Protein 7C31 (pdb70)

Solvent-accessible surface area: 6118 Å² total; per-residue (Å²): 86,86,0,43,11,79,12,142,121,41,154,66,51,2,142,23,70,119,85,0,12,88,44,0,113,107,34,63,18,74,9,16,96,19,82,60,182,175,116,80,3,33,0,28,48,132,57,95,88,2,52,9,95,14,129,128,48,165,49,56,0,154,25,68,130,85,0,20,104,42,0,143,102,32,58,13,60,14,15,97,4,60,46,192,192,105,88,3,39,0,31,55,124,64

Sequence (94 aa):
RVCESQSHKFEGACMGDHNCALLVCRNEGFSSGGKCKGLRRRCFCTKLCRVVCESQSHKFEGACMGDHNCALVCRNEGFSGGKCKGLRRRCFCTKLC

Structure (mmCIF, N/CA/C/O backbone):
data_7C31
#
_entry.id   7C31
#
_cell.length_a   27.854
_cell.length_b   27.854
_cell.length_c   99.605
_cell.angle_alpha   90.000
_cell.angle_beta   90.000
_cell.angle_gamma   90.000
#
_symmetry.space_group_name_H-M   'P 43'
#
loop_
_entity.id
_entity.type
_entity.pdbx_description
1 polymer 'Knot1 domain-containing protein'
2 water water
#
loop_
_atom_site.group_PDB
_atom_site.id
_atom_site.type_symbol
_atom_site.label_atom_id
_atom_site.label_alt_id
_atom_site.label_comp_id
_atom_site.label_asym_id
_atom_site.label_entity_id
_atom_site.label_seq_id
_atom_site.pdbx_PDB_ins_code
_atom_site.Cartn_x
_atom_site.Cartn_y
_atom_site.Cartn_z
_atom_site.occupancy
_atom_site.B_iso_or_equiv
_atom_site.auth_seq_id
_atom_site.auth_comp_id
_atom_site.auth_asym_id
_atom_site.auth_atom_id
_atom_site.pdbx_PDB_model_num
ATOM 1 N N . ARG A 1 1 ? -20.94414 51.35515 9.61471 1.000 41.88288 1 ARG A N 1
ATOM 2 C CA . ARG A 1 1 ? -21.13767 50.66998 8.30498 1.000 24.27542 1 ARG A CA 1
ATOM 3 C C . ARG A 1 1 ? -22.55000 50.86737 7.78443 1.000 22.94074 1 ARG A C 1
ATOM 4 O O . ARG A 1 1 ? -23.52424 50.62210 8.50000 1.000 25.31802 1 ARG A O 1
ATOM 27 N N . VAL A 1 2 ? -22.64658 51.29443 6.51743 1.000 19.45050 2 VAL A N 1
ATOM 28 C CA . VAL A 1 2 ? -23.90914 51.68851 5.89624 1.000 18.17632 2 VAL A CA 1
ATOM 29 C C . VAL A 1 2 ? -24.45665 50.54706 5.05845 1.000 17.41436 2 VAL A C 1
ATOM 30 O O . VAL A 1 2 ? -23.72154 49.91498 4.28337 1.000 18.43128 2 VAL A O 1
ATOM 43 N N . CYS A 1 3 ? -25.75010 50.30921 5.21819 1.000 13.69629 3 CYS A N 1
ATOM 44 C CA . CYS A 1 3 ? -26.53631 49.38479 4.41943 1.000 13.34744 3 CYS A CA 1
ATOM 45 C C . CYS A 1 3 ? -27.58452 50.16395 3.63784 1.000 12.22178 3 CYS A C 1
ATOM 46 O O . CYS A 1 3 ? -28.05227 51.21630 4.06642 1.000 13.06018 3 CYS A O 1
ATOM 53 N N . GLU A 1 4 ? -27.94289 49.61845 2.47943 1.000 12.29662 4 GLU A N 1
ATOM 54 C CA . GLU A 1 4 ? -28.89749 50.21490 1.57024 1.000 11.41849 4 GLU A CA 1
ATOM 55 C C . GLU A 1 4 ? -29.95765 49.21377 1.14500 1.000 11.04835 4 GLU A C 1
ATOM 56 O O . GLU A 1 4 ? -29.69475 48.01264 0.99418 1.000 11.95634 4 GLU A O 1
ATOM 68 N N . SER A 1 5 ? -31.15550 49.74230 0.88671 1.000 10.02367 5 SER A N 1
ATOM 69 C CA . SER A 1 5 ? -32.27413 48.93746 0.40126 1.000 9.76186 5 SER A CA 1
ATOM 70 C C . SER A 1 5 ? -33.14014 49.85089 -0.45404 1.000 9.47317 5 SER A C 1
ATOM 71 O O . SER A 1 5 ? -33.50186 50.93852 -0.01157 1.000 10.75655 5 SER A O 1
ATOM 79 N N . GLN A 1 6 ? -33.48950 49.42279 -1.65038 1.000 10.93772 6 GLN A N 1
ATOM 80 C CA . GLN A 1 6 ? -34.37663 50.23699 -2.46755 1.000 10.37750 6 GLN A CA 1
ATOM 81 C C . GLN A 1 6 ? -35.71036 50.45066 -1.75578 1.000 10.66047 6 GLN A C 1
ATOM 82 O O . GLN A 1 6 ? -36.28755 49.53006 -1.16571 1.000 14.34552 6 GLN A O 1
ATOM 96 N N . SER A 1 7 ? -36.23348 51.67451 -1.85621 1.000 12.87248 7 SER A N 1
ATOM 97 C CA . SER A 1 7 ? -37.50714 52.02475 -1.23899 1.000 13.67974 7 SER A CA 1
ATOM 98 C C . SER A 1 7 ? -38.64326 51.22826 -1.85895 1.000 13.86765 7 SER A C 1
ATOM 99 O O . SER A 1 7 ? -38.67250 51.02368 -3.07184 1.000 14.64169 7 SER A O 1
ATOM 107 N N . HIS A 1 8 ? -39.57386 50.78541 -1.01675 1.000 13.58712 8 HIS A N 1
ATOM 108 C CA . HIS A 1 8 ? -40.78630 50.13334 -1.51192 1.000 17.78337 8 HIS A CA 1
ATOM 109 C C . HIS A 1 8 ? -41.88625 51.14110 -1.83571 1.000 16.63341 8 HIS A C 1
ATOM 110 O O . HIS A 1 8 ? -42.72585 50.86986 -2.69967 1.000 21.78971 8 HIS A O 1
ATOM 124 N N . LYS A 1 9 ? -41.88576 52.30412 -1.17292 1.000 14.60439 9 LYS A N 1
ATOM 125 C CA . LYS A 1 9 ? -42.99097 53.25244 -1.27140 1.000 16.65830 9 LYS A CA 1
ATOM 126 C C . LYS A 1 9 ? -42.75593 54.36735 -2.27412 1.000 15.78562 9 LYS A C 1
ATOM 127 O O . LYS A 1 9 ? -43.73368 54.96165 -2.74574 1.000 17.28055 9 LYS A O 1
ATOM 146 N N . PHE A 1 10 ? -41.49815 54.70877 -2.55880 1.000 13.04915 10 PHE A N 1
ATOM 147 C CA . PHE A 1 10 ? -41.18205 55.85284 -3.42180 1.000 11.90064 10 PHE A CA 1
ATOM 148 C C . PHE A 1 10 ? -41.75704 55.62250 -4.81227 1.000 13.06641 10 PHE A C 1
ATOM 149 O O . PHE A 1 10 ? -41.54263 54.57220 -5.41265 1.000 17.29846 10 PHE A O 1
ATOM 166 N N . GLU A 1 11 ? -42.47623 56.59916 -5.32424 1.000 14.15272 11 GLU A N 1
ATOM 167 C CA . GLU A 1 11 ? -43.17908 56.47800 -6.59556 1.000 15.92114 11 GLU A CA 1
ATOM 168 C C . GLU A 1 11 ? -42.54716 57.41982 -7.60814 1.000 15.85776 11 GLU A C 1
ATOM 169 O O . GLU A 1 11 ? -42.25427 58.57752 -7.29777 1.000 15.74415 11 GLU A O 1
ATOM 181 N N . GLY A 1 12 ? -42.29854 56.91087 -8.81604 1.000 16.64938 12 GLY A N 1
ATOM 182 C CA . GLY A 1 12 ? -41.77895 57.74741 -9.87361 1.000 17.08879 12 GLY A CA 1
ATOM 183 C C . GLY A 1 12 ? -40.28076 57.96292 -9.79148 1.000 15.31636 12 GLY A C 1
ATOM 184 O O . GLY A 1 12 ? -39.56870 57.42265 -8.93322 1.000 13.80549 12 GLY A O 1
ATOM 188 N N . ALA A 1 13 ? -39.79827 58.78796 -10.71577 1.000 15.95427 13 ALA A N 1
ATOM 189 C CA . ALA A 1 13 ? -38.38282 59.08478 -10.78432 1.000 14.94137 13 ALA A CA 1
ATOM 190 C C . ALA A 1 13 ? -37.96367 59.82387 -9.52183 1.000 13.56707 13 ALA A C 1
ATOM 191 O O . ALA A 1 13 ? -38.68339 60.70746 -9.02571 1.000 14.90751 13 ALA A O 1
ATOM 198 N N . CYS A 1 14 ? -36.82308 59.42752 -8.97616 1.000 12.45471 14 CYS A N 1
ATOM 199 C CA . CYS A 1 14 ? -36.26046 60.05745 -7.80226 1.000 12.73692 14 CYS A CA 1
ATOM 200 C C . CYS A 1 14 ? -35.45730 61.24605 -8.28238 1.000 13.95563 14 CYS A C 1
ATOM 201 O O . CYS A 1 14 ? -34.37950 61.09195 -8.86104 1.000 15.81094 14 CYS A O 1
ATOM 208 N N . MET A 1 15 ? -36.00202 62.43295 -8.08585 1.000 14.96790 15 MET A N 1
ATOM 209 C CA . MET A 1 15 ? -35.37318 63.64635 -8.56376 1.000 22.08147 15 MET A CA 1
ATOM 210 C C . MET A 1 15 ? -34.78870 64.45594 -7.42913 1.000 22.13754 15 MET A C 1
ATOM 211 O O . MET A 1 15 ? -33.93300 65.31480 -7.67567 1.000 35.66151 15 MET A O 1
ATOM 225 N N . GLY A 1 16 ? -35.23996 64.21226 -6.20249 1.000 20.78560 16 GLY A N 1
ATOM 226 C CA . GLY A 1 16 ? -34.83849 64.98194 -5.04670 1.000 23.48351 16 GLY A CA 1
ATOM 227 C C . GLY A 1 16 ? -34.46058 64.07980 -3.89399 1.000 18.48171 16 GLY A C 1
ATOM 228 O O . GLY A 1 16 ? -35.31398 63.39345 -3.31263 1.000 17.01564 16 GLY A O 1
ATOM 232 N N . ASP A 1 17 ? -33.17079 64.09172 -3.53629 1.000 17.71498 17 ASP A N 1
ATOM 233 C CA . ASP A 1 17 ? -32.67444 63.18931 -2.50108 1.000 16.02312 17 ASP A CA 1
ATOM 234 C C . ASP A 1 17 ? -33.45049 63.34591 -1.20438 1.000 18.01046 17 ASP A C 1
ATOM 235 O O . ASP A 1 17 ? -33.67318 62.36868 -0.48221 1.000 12.36361 17 ASP A O 1
ATOM 244 N N . HIS A 1 18 ? -33.83908 64.57724 -0.87133 1.000 14.25170 18 HIS A N 1
ATOM 245 C CA . HIS A 1 18 ? -34.49880 64.81893 0.39789 1.000 16.50322 18 HIS A CA 1
ATOM 246 C C . HIS A 1 18 ? -35.86426 64.15973 0.44848 1.000 12.04159 18 HIS A C 1
ATOM 247 O O . HIS A 1 18 ? -36.28683 63.66637 1.49458 1.000 12.78350 18 HIS A O 1
ATOM 261 N N . ASN A 1 19 ? -36.57957 64.15937 -0.66943 1.000 12.10638 19 ASN A N 1
ATOM 262 C CA . ASN A 1 19 ? -37.87720 63.49701 -0.68825 1.000 10.82247 19 ASN A CA 1
ATOM 263 C C . ASN A 1 19 ? -37.70080 62.01548 -0.47038 1.000 10.30440 19 ASN A C 1
ATOM 264 O O . ASN A 1 19 ? -38.48036 61.38776 0.25632 1.000 10.90875 19 ASN A O 1
ATOM 275 N N . CYS A 1 20 ? -36.67956 61.44418 -1.09804 1.000 10.57780 20 CYS A N 1
ATOM 276 C CA . CYS A 1 20 ? -36.36870 60.04128 -0.90501 1.000 10.36971 20 CYS A CA 1
ATOM 277 C C . CYS A 1 20 ? -36.03637 59.77599 0.54556 1.000 9.03745 20 CYS A C 1
ATOM 278 O O . CYS A 1 20 ? -36.51192 58.79309 1.12390 1.000 8.92927 20 CYS A O 1
ATOM 285 N N . ALA A 1 21 ? -35.22389 60.64344 1.16269 1.000 9.49496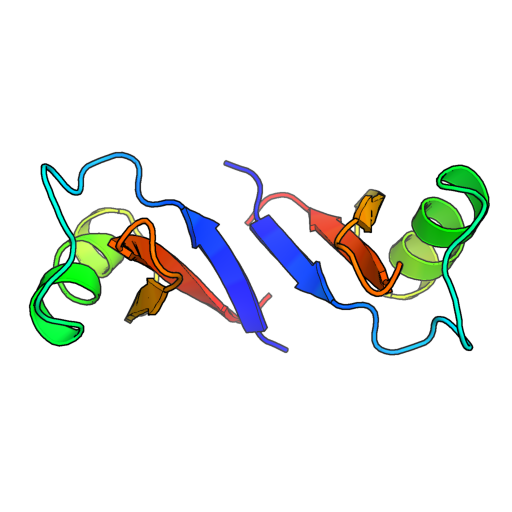 21 ALA A N 1
ATOM 286 C CA . ALA A 1 21 ? -34.89466 60.47013 2.56954 1.000 9.74636 21 ALA A CA 1
ATOM 287 C C . ALA A 1 21 ? -36.14181 60.42893 3.44305 1.000 10.25520 21 ALA A C 1
ATOM 288 O O . ALA A 1 21 ? -36.25814 59.61394 4.36138 1.000 11.80799 21 ALA A O 1
ATOM 295 N N . LEU A 1 22 ? -37.08703 61.32574 3.18107 1.000 11.79755 22 LEU A N 1
ATOM 296 C CA A LEU A 1 22 ? -38.30907 61.39903 3.97909 0.500 13.34177 22 LEU A CA 1
ATOM 297 C CA B LEU A 1 22 ? -38.29806 61.38974 3.99456 0.500 13.34561 22 LEU A CA 1
ATOM 298 C C . LEU A 1 22 ? -39.17170 60.15856 3.79283 1.000 12.84293 22 LEU A C 1
ATOM 299 O O . LEU A 1 22 ? -39.67893 59.59876 4.76448 1.000 14.27866 22 LEU A O 1
ATOM 330 N N . VAL A 1 23 ? -39.33858 59.70637 2.54590 1.000 12.00913 23 VAL A N 1
ATOM 331 C CA . VAL A 1 23 ? -40.09631 58.47805 2.30541 1.000 11.62677 23 VAL A CA 1
ATOM 332 C C . VAL A 1 23 ? -39.42236 57.29960 3.00208 1.000 12.22501 23 VAL A C 1
ATOM 333 O O . VAL A 1 23 ? -40.08284 56.47727 3.65099 1.000 13.14196 23 VAL A O 1
ATOM 346 N N . CYS A 1 24 ? -38.08957 57.23804 2.92541 1.000 11.26218 24 CYS A N 1
ATOM 347 C CA . CYS A 1 24 ? -37.33382 56.15439 3.54700 1.000 11.11930 24 CYS A CA 1
ATOM 348 C C . CYS A 1 24 ? -37.47315 56.16909 5.06927 1.000 11.76438 24 CYS A C 1
ATOM 349 O O . CYS A 1 24 ? -37.54645 55.11217 5.70370 1.000 13.47402 24 CYS A O 1
ATOM 356 N N . ARG A 1 25 ? -37.51533 57.35130 5.68097 1.000 12.70659 25 ARG A N 1
ATOM 357 C CA . ARG A 1 25 ? -37.74190 57.40981 7.11376 1.000 14.57581 25 ARG A CA 1
ATOM 358 C C . ARG A 1 25 ? -39.12480 56.87644 7.47420 1.000 15.89331 25 ARG A C 1
ATOM 359 O O . ARG A 1 25 ? -39.28328 56.22560 8.50931 1.000 20.98375 25 ARG A O 1
ATOM 380 N N . ASN A 1 26 ? -40.11036 57.11211 6.62239 1.000 17.12508 26 ASN A N 1
ATOM 381 C CA . ASN A 1 26 ? -41.44447 56.56699 6.83275 1.000 19.29362 26 ASN A CA 1
ATOM 382 C C . ASN A 1 26 ? -41.43160 55.04415 6.75611 1.000 21.73768 26 ASN A C 1
ATOM 383 O O . ASN A 1 26 ? -42.20873 54.38620 7.45923 1.000 25.61570 26 ASN A O 1
ATOM 394 N N . GLU A 1 27 ? -40.51355 54.47169 5.98254 1.000 17.75709 27 GLU A N 1
ATOM 395 C CA . GLU A 1 27 ? -40.33062 53.02862 5.87395 1.000 20.02174 27 GLU A CA 1
ATOM 396 C C . GLU A 1 27 ? -39.43918 52.44537 6.96202 1.000 22.54402 27 GLU A C 1
ATOM 397 O O . GLU A 1 27 ? -39.18085 51.23327 6.93442 1.000 24.55859 27 GLU A O 1
ATOM 409 N N . GLY A 1 28 ? -38.90940 53.26056 7.86596 1.000 18.43267 28 GLY A N 1
ATOM 410 C CA . GLY A 1 28 ? -38.13010 52.74853 8.97572 1.000 19.01216 28 GLY A CA 1
ATOM 411 C C . GLY A 1 28 ? -36.63116 52.88403 8.84981 1.000 18.21463 28 GLY A C 1
ATOM 412 O O . GLY A 1 28 ? -35.90613 52.41196 9.73155 1.000 20.01227 28 GLY A O 1
ATOM 416 N N . PHE A 1 29 ? -36.14219 53.51055 7.79509 1.000 14.25999 29 PHE A N 1
ATOM 417 C CA . PHE A 1 29 ? -34.72585 53.76667 7.60378 1.000 13.06899 29 PHE A CA 1
ATOM 418 C C . PHE A 1 29 ? -34.34580 55.12320 8.17611 1.000 14.01663 29 PHE A C 1
ATOM 419 O O . PHE A 1 29 ? -35.19231 55.87715 8.65945 1.000 16.12331 29 PHE A O 1
ATOM 436 N N A SER A 1 30 ? -33.05232 55.42953 8.15862 0.500 12.12744 30 SER A N 1
ATOM 437 N N B SER A 1 30 ? -33.04336 55.40938 8.12719 0.500 12.10698 30 SER A N 1
ATOM 438 C CA A SER A 1 30 ? -32.57471 56.71161 8.65926 0.500 14.61606 30 SER A CA 1
ATOM 439 C CA B SER A 1 30 ? -32.47585 56.64904 8.63186 0.500 14.25800 30 SER A CA 1
ATOM 440 C C A SER A 1 30 ? -32.52875 57.80189 7.59791 0.500 15.75235 30 SER A C 1
ATOM 441 C C B SER A 1 30 ? -32.51821 57.77445 7.60585 0.500 15.81308 30 SER A C 1
ATOM 442 O O A SER A 1 30 ? -32.48055 58.98853 7.94193 0.500 15.14528 30 SER A O 1
ATOM 443 O O B SER A 1 30 ? -32.51871 58.95213 7.97571 0.500 15.25723 30 SER A O 1
ATOM 458 N N . GLY A 1 31 ? -32.53754 57.43274 6.32829 1.000 13.67097 31 GLY A N 1
ATOM 459 C CA . GLY A 1 31 ? -32.47588 58.42149 5.27874 1.000 12.73754 31 GLY A CA 1
ATOM 460 C C . GLY A 1 31 ? -32.40417 57.68362 3.96237 1.000 9.97913 31 GLY A C 1
ATOM 461 O O . GLY A 1 31 ? -32.76295 56.50553 3.88339 1.000 9.88488 31 GLY A O 1
ATOM 466 N N . GLY A 1 32 ? -31.93360 58.38104 2.94155 1.000 9.71092 32 GLY A N 1
ATOM 467 C CA . GLY A 1 32 ? -31.89122 57.79631 1.61612 1.000 9.20177 32 GLY A CA 1
ATOM 468 C C . GLY A 1 32 ? -31.48561 58.82587 0.61014 1.000 11.82124 32 GLY A C 1
ATOM 469 O O . GLY A 1 32 ? -31.37416 60.01927 0.90978 1.000 11.07765 32 GLY A O 1
ATOM 473 N N . LYS A 1 33 ? -31.24675 58.33628 -0.59983 1.000 9.37756 33 LYS A N 1
ATOM 474 C CA . LYS A 1 33 ? -30.95870 59.23590 -1.70102 1.000 11.69924 33 LYS A CA 1
ATOM 475 C C . LYS A 1 33 ? -31.26734 58.56717 -3.02751 1.000 9.61358 33 LYS A C 1
ATOM 476 O O . LYS A 1 33 ? -31.40230 57.35390 -3.12115 1.000 9.46681 33 LYS A O 1
ATOM 495 N N . CYS A 1 34 ? -31.34720 59.39604 -4.04925 1.000 11.15337 34 CYS A N 1
ATOM 496 C CA . CYS A 1 34 ? -31.56079 58.91495 -5.39699 1.000 10.35613 34 CYS A CA 1
ATOM 497 C C . CYS A 1 34 ? -30.24851 58.40551 -5.97346 1.000 12.63946 34 CYS A C 1
ATOM 498 O O . CYS A 1 34 ? -29.18750 59.00461 -5.76454 1.000 14.88350 34 CYS A O 1
ATOM 505 N N . LYS A 1 35 ? -30.31210 57.31176 -6.71619 1.000 11.15871 35 LYS A N 1
ATOM 506 C CA . LYS A 1 35 ? -29.09999 56.75521 -7.29700 1.000 12.49471 35 LYS A CA 1
ATOM 507 C C . LYS A 1 35 ? -29.38457 56.28785 -8.71238 1.000 14.54396 35 LYS A C 1
ATOM 508 O O . LYS A 1 35 ? -30.49986 55.86073 -9.03979 1.000 12.44903 35 LYS A O 1
ATOM 527 N N . GLY A 1 36 ? -28.36452 56.40557 -9.55151 1.000 11.85280 36 GLY A N 1
ATOM 528 C CA . GLY A 1 36 ? -28.31304 55.78576 -10.85604 1.000 13.10756 36 GLY A CA 1
ATOM 529 C C . GLY A 1 36 ? -29.01424 56.59326 -11.92482 1.000 13.07694 36 GLY A C 1
ATOM 530 O O . GLY A 1 36 ? -29.80329 57.49661 -11.65260 1.000 11.87855 36 GLY A O 1
ATOM 534 N N . LEU A 1 37 ? -28.69895 56.25611 -13.17710 1.000 14.06370 37 LEU A N 1
ATOM 535 C CA . LEU A 1 37 ? -29.42520 56.83315 -14.29762 1.000 14.45191 37 LEU A CA 1
ATOM 536 C C . LEU A 1 37 ? -30.90972 56.49916 -14.21566 1.000 14.80936 37 LEU A C 1
ATOM 537 O O . LEU A 1 37 ? -31.74072 57.25049 -14.73867 1.000 16.80108 37 LEU A O 1
ATOM 553 N N . ARG A 1 38 ? -31.26615 55.37313 -13.58284 1.000 15.54698 38 ARG A N 1
ATOM 554 C CA . ARG A 1 38 ? -32.66778 54.99542 -13.42151 1.000 15.34729 38 ARG A CA 1
ATOM 555 C C . ARG A 1 38 ? -33.37483 55.82019 -12.36356 1.000 12.49948 38 ARG A C 1
ATOM 556 O O . ARG A 1 38 ? -34.59659 55.70225 -12.21843 1.000 15.56846 38 ARG A O 1
ATOM 577 N N . ARG A 1 39 ? -32.64100 56.59847 -11.57077 1.000 12.88091 39 ARG A N 1
ATOM 578 C CA . ARG A 1 39 ? -33.21186 57.50545 -10.58594 1.000 12.21833 39 ARG A CA 1
ATOM 579 C C . ARG A 1 39 ? -34.18451 56.76524 -9.67760 1.000 11.30940 39 ARG A C 1
ATOM 580 O O . ARG A 1 39 ? -35.39167 57.02999 -9.62345 1.000 15.07737 39 ARG A O 1
ATOM 601 N N . ARG A 1 40 ? -33.61427 55.86390 -8.91130 1.000 10.22050 40 ARG A N 1
ATOM 602 C CA . ARG A 1 40 ? -34.36374 55.12067 -7.92033 1.000 9.98061 40 ARG A CA 1
ATOM 603 C C . ARG A 1 40 ? -33.97905 55.62157 -6.53488 1.000 9.62302 40 ARG A C 1
ATOM 604 O O . ARG A 1 40 ? -32.85541 56.08723 -6.30062 1.000 9.91442 40 ARG A O 1
ATOM 625 N N . CYS A 1 41 ? -34.93920 55.56702 -5.62205 1.000 9.22472 41 CYS A N 1
ATOM 626 C CA . CYS A 1 41 ? -34.72014 55.92938 -4.23031 1.000 7.94755 41 CYS A CA 1
ATOM 627 C C . CYS A 1 41 ? -34.17740 54.74548 -3.44389 1.000 8.16695 41 CYS A C 1
ATOM 628 O O . CYS A 1 41 ? -34.81699 53.70005 -3.39566 1.000 9.73328 41 CYS A O 1
ATOM 635 N N . PHE A 1 42 ? -33.01620 54.93719 -2.82994 1.000 7.29348 42 PHE A N 1
ATOM 636 C CA . PHE A 1 42 ? -32.36002 53.91711 -2.01682 1.000 8.18139 42 PHE A CA 1
ATOM 637 C C . PHE A 1 42 ? -32.27362 54.40151 -0.58110 1.000 7.63499 42 PHE A C 1
ATOM 638 O O . PHE A 1 42 ? -31.64992 55.44203 -0.30318 1.000 9.92920 42 PHE A O 1
ATOM 655 N N . CYS A 1 43 ? -32.88824 53.65663 0.31659 1.000 9.59830 43 CYS A N 1
ATOM 656 C CA . CYS A 1 43 ? -32.90620 53.92165 1.75046 1.000 8.80949 43 CYS A CA 1
ATOM 657 C C . CYS A 1 43 ? -31.61909 53.41793 2.38929 1.000 9.56866 43 CYS A C 1
ATOM 658 O O . CYS A 1 43 ? -31.03061 52.45203 1.95456 1.000 10.01182 43 CYS A O 1
ATOM 665 N N . THR A 1 44 ? -31.18306 54.10334 3.43373 1.000 10.51399 44 THR A N 1
ATOM 666 C CA . THR A 1 44 ? -29.94918 53.81663 4.11577 1.000 10.46482 44 THR A CA 1
ATOM 667 C C . THR A 1 44 ? -30.13104 53.75462 5.62025 1.000 9.40952 44 THR A C 1
ATOM 668 O O . THR A 1 44 ? -30.98987 54.43007 6.18702 1.000 10.69385 44 THR A O 1
ATOM 679 N N . LYS A 1 45 ? -29.30060 52.94633 6.26558 1.000 10.73164 45 LYS A N 1
ATOM 680 C CA . LYS A 1 45 ? -29.21975 52.91979 7.71867 1.000 11.56797 45 LYS A CA 1
ATOM 681 C C . LYS A 1 45 ? -27.87733 52.28518 8.07573 1.000 14.19977 45 LYS A C 1
ATOM 682 O O . LYS A 1 45 ? -27.18819 51.73556 7.22185 1.000 14.43588 45 LYS A O 1
ATOM 701 N N . LEU A 1 46 ? -27.50143 52.37837 9.34136 1.000 13.37398 46 LEU A N 1
ATOM 702 C CA . LEU A 1 46 ? -26.36172 51.66235 9.82878 1.000 16.39326 46 LEU A CA 1
ATOM 703 C C . LEU A 1 46 ? -26.66201 50.18177 9.84708 1.000 23.22770 46 LEU A C 1
ATOM 704 O O . LEU A 1 46 ? -27.76635 49.78060 10.19340 1.000 24.37439 46 LEU A O 1
ATOM 720 N N . CYS A 1 47 ? -25.69889 49.35482 9.46681 1.000 20.56666 47 CYS A N 1
ATOM 721 C CA . CYS A 1 47 ? -25.98232 47.92712 9.46256 1.000 29.97774 47 CYS A CA 1
ATOM 722 C C . CYS A 1 47 ? -26.13291 47.45234 10.90125 1.000 32.29480 47 CYS A C 1
ATOM 723 O O . CYS A 1 47 ? -25.48985 47.98272 11.80903 1.000 39.89229 47 CYS A O 1
ATOM 731 N N . ARG B 1 1 ? -37.18101 42.27906 5.04305 1.000 32.12193 1 ARG B N 1
ATOM 732 C CA . ARG B 1 1 ? -36.54969 43.36229 4.23204 1.000 22.77600 1 ARG B CA 1
ATOM 733 C C . ARG B 1 1 ? -35.03281 43.19910 4.24945 1.000 20.51503 1 ARG B C 1
ATOM 734 O O . ARG B 1 1 ? -34.41583 43.29017 5.31517 1.000 19.66881 1 ARG B O 1
ATOM 757 N N . VAL B 1 2 ? -34.42969 42.95909 3.04345 1.000 19.94803 2 VAL B N 1
ATOM 758 C CA A VAL B 1 2 ? -32.99425 42.75437 2.90373 0.500 18.09087 2 VAL B CA 1
ATOM 759 C CA B VAL B 1 2 ? -32.99168 42.75912 2.92393 0.500 18.08158 2 VAL B CA 1
ATOM 760 C C . VAL B 1 2 ? -32.31144 44.08347 2.62858 1.000 17.64708 2 VAL B C 1
ATOM 761 O O . VAL B 1 2 ? -32.86866 44.97584 1.97498 1.000 18.96696 2 VAL B O 1
ATO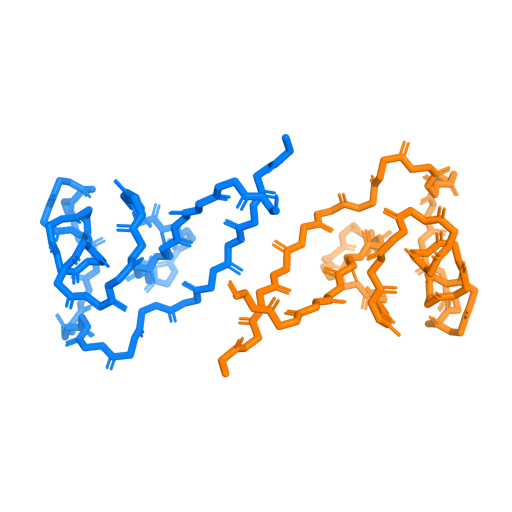M 786 N N . CYS B 1 3 ? -31.08267 44.19925 3.11153 1.000 16.21377 3 CYS B N 1
ATOM 787 C CA . CYS B 1 3 ? -30.21049 45.31889 2.82438 1.000 15.97980 3 CYS B CA 1
ATOM 788 C C . CYS B 1 3 ? -28.86799 44.81712 2.33420 1.000 14.66432 3 CYS B C 1
ATOM 789 O O . CYS B 1 3 ? -28.46078 43.68051 2.61097 1.000 13.79419 3 CYS B O 1
ATOM 796 N N . GLU B 1 4 ? -28.13993 45.71511 1.68666 1.000 14.86050 4 GLU B N 1
ATOM 797 C CA . GLU B 1 4 ? -26.87542 45.41219 1.03947 1.000 14.04414 4 GLU B CA 1
ATOM 798 C C . GLU B 1 4 ? -25.79955 46.40194 1.43364 1.000 14.02924 4 GLU B C 1
ATOM 799 O O . GLU B 1 4 ? -26.07593 47.57561 1.65880 1.000 15.22907 4 GLU B O 1
ATOM 811 N N . SER B 1 5 ? -24.56183 45.91007 1.47945 1.000 13.06598 5 SER B N 1
ATOM 812 C CA . SER B 1 5 ? -23.40801 46.75707 1.77347 1.000 13.38621 5 SER B CA 1
ATOM 813 C C . SER B 1 5 ? -22.19397 46.18239 1.06523 1.000 12.78500 5 SER B C 1
ATOM 814 O O . SER B 1 5 ? -21.90534 44.99451 1.22966 1.000 11.79559 5 SER B O 1
ATOM 822 N N . GLN B 1 6 ? -21.47185 46.99155 0.29337 1.000 13.72246 6 GLN B N 1
ATOM 823 C CA . GLN B 1 6 ? -20.28054 46.48388 -0.39224 1.000 14.79738 6 GLN B CA 1
ATOM 824 C C . GLN B 1 6 ? -19.31780 45.92245 0.64265 1.000 12.64738 6 GLN B C 1
ATOM 825 O O . GLN B 1 6 ? -19.16072 46.47886 1.73127 1.000 13.04768 6 GLN B O 1
ATOM 839 N N . SER B 1 7 ? -18.64395 44.83371 0.28906 1.000 12.96301 7 SER B N 1
ATOM 840 C CA . SER B 1 7 ? -17.73190 44.15858 1.19791 1.000 12.02973 7 SER B CA 1
ATOM 841 C C . SER B 1 7 ? -16.56562 45.06806 1.56058 1.000 15.56094 7 SER B C 1
ATOM 842 O O . SER B 1 7 ? -16.03860 45.80084 0.71652 1.000 17.34064 7 SER B O 1
ATOM 850 N N . HIS B 1 8 ? -16.12476 44.98096 2.81273 1.000 13.98176 8 HIS B N 1
ATOM 851 C CA . HIS B 1 8 ? -14.95308 45.68139 3.28272 1.000 17.62534 8 HIS B CA 1
ATOM 852 C C . HIS B 1 8 ? -13.70738 44.80703 3.27843 1.000 15.34341 8 HIS B C 1
ATOM 853 O O . HIS B 1 8 ? -12.59998 45.32491 3.51920 1.000 22.12703 8 HIS B O 1
ATOM 867 N N . LYS B 1 9 ? -13.84529 43.50560 3.01712 1.000 14.54855 9 LYS B N 1
ATOM 868 C CA . LYS B 1 9 ? -12.71845 42.58415 3.05828 1.000 18.38991 9 LYS B CA 1
ATOM 869 C C . LYS B 1 9 ? -12.34121 41.98089 1.70995 1.000 15.41048 9 LYS B C 1
ATOM 870 O O . LYS B 1 9 ? -11.19729 41.54390 1.54970 1.000 15.74756 9 LYS B O 1
ATOM 889 N N . PHE B 1 10 ? -13.25682 41.90886 0.76128 1.000 12.99157 10 PHE B N 1
ATOM 890 C CA . PHE B 1 10 ? -13.03951 41.13172 -0.44237 1.000 13.12038 10 PHE B CA 1
ATOM 891 C C . PHE B 1 10 ? -11.97778 41.79537 -1.30381 1.000 14.20425 10 PHE B C 1
ATOM 892 O O . PHE B 1 10 ? -12.04023 42.99610 -1.56214 1.000 14.72584 10 PHE B O 1
ATOM 909 N N . GLU B 1 11 ? -10.99321 41.00319 -1.73468 1.000 15.00815 11 GLU B N 1
ATOM 910 C CA . GLU B 1 11 ? -9.85051 41.49520 -2.50726 1.000 16.40833 11 GLU B CA 1
ATOM 911 C C . GLU B 1 11 ? -10.16360 41.42475 -4.00192 1.000 17.04366 11 GLU B C 1
ATOM 912 O O . GLU B 1 11 ? -10.43412 40.352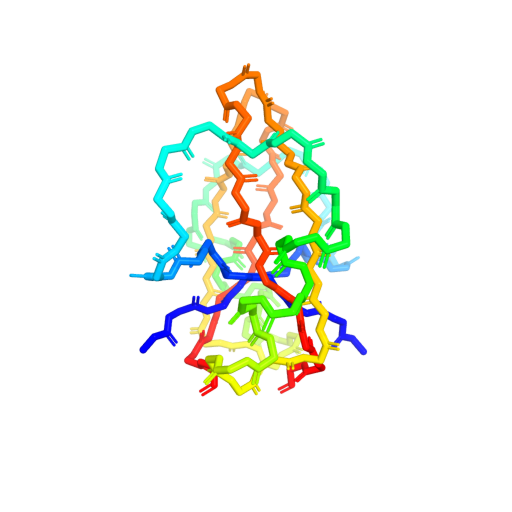90 -4.53644 1.000 17.17412 11 GLU B O 1
ATOM 924 N N . GLY B 1 12 ? -10.10453 42.56956 -4.68310 1.000 18.38205 12 GLY B N 1
ATOM 925 C CA . GLY B 1 12 ? -10.13517 42.50583 -6.13618 1.000 23.18002 12 GLY B CA 1
ATOM 926 C C . GLY B 1 12 ? -11.48472 42.16719 -6.76500 1.000 19.27316 12 GLY B C 1
ATOM 927 O O . GLY B 1 12 ? -12.54898 42.33603 -6.17988 1.000 18.66982 12 GLY B O 1
ATOM 931 N N . ALA B 1 13 ? -11.40904 41.64601 -7.98812 1.000 20.91410 13 ALA B N 1
ATOM 932 C CA . ALA B 1 13 ? -12.59108 41.34418 -8.78348 1.000 23.99408 13 ALA B CA 1
ATOM 933 C C . ALA B 1 13 ? -13.32617 40.11898 -8.23878 1.000 22.98123 13 ALA B C 1
ATOM 934 O O . ALA B 1 13 ? -12.70564 39.10093 -7.92553 1.000 24.55544 13 ALA B O 1
ATOM 941 N N . CYS B 1 14 ? -14.65770 40.20582 -8.16451 1.000 19.90955 14 CYS B N 1
ATOM 942 C CA . CYS B 1 14 ? -15.51049 39.15073 -7.62456 1.000 21.08772 14 CYS B CA 1
ATOM 943 C C . CYS B 1 14 ? -15.91168 38.20390 -8.74900 1.000 21.42632 14 CYS B C 1
ATOM 944 O O . CYS B 1 14 ? -16.69460 38.56925 -9.63216 1.000 26.05534 14 CYS B O 1
ATOM 951 N N . MET B 1 15 ? -15.35311 36.99914 -8.74767 1.000 22.14606 15 MET B N 1
ATOM 952 C CA . MET B 1 15 ? -15.71313 36.00899 -9.75483 1.000 24.91772 15 MET B CA 1
ATOM 953 C C . MET B 1 15 ? -16.74829 35.02984 -9.20221 1.000 46.47494 15 MET B C 1
ATOM 954 O O . MET B 1 15 ? -17.81863 34.85772 -9.81648 1.000 65.92228 15 MET B O 1
ATOM 968 N N . GLY B 1 16 ? -16.48694 34.45743 -8.05468 1.000 27.12174 16 GLY B N 1
ATOM 969 C CA . GLY B 1 16 ? -17.33185 33.42816 -7.48088 1.000 24.71315 16 GLY B CA 1
ATOM 970 C C . GLY B 1 16 ? -18.25115 33.98045 -6.41901 1.000 21.54446 16 GLY B C 1
ATOM 971 O O . GLY B 1 16 ? -17.79445 34.49160 -5.39631 1.000 22.89076 16 GLY B O 1
ATOM 975 N N . ASP B 1 17 ? -19.56199 33.84992 -6.65218 1.000 19.32204 17 ASP B N 1
ATOM 976 C CA . ASP B 1 17 ? -20.52123 34.35655 -5.67100 1.000 21.10305 17 ASP B CA 1
ATOM 977 C C . ASP B 1 17 ? -20.32958 33.68399 -4.32903 1.000 24.22801 17 ASP B C 1
ATOM 978 O O . ASP B 1 17 ? -20.50230 34.31713 -3.28459 1.000 15.60756 17 ASP B O 1
ATOM 987 N N . HIS B 1 18 ? -20.02188 32.38335 -4.33971 1.000 17.43028 18 HIS B N 1
ATOM 988 C CA . HIS B 1 18 ? -19.83605 31.66213 -3.09401 1.000 20.54295 18 HIS B CA 1
ATOM 989 C C . HIS B 1 18 ? -18.68206 32.24053 -2.28997 1.000 12.88109 18 HIS B C 1
ATOM 990 O O . HIS B 1 18 ? -18.73011 32.30097 -1.05570 1.000 16.57015 18 HIS B O 1
ATOM 1004 N N . ASN B 1 19 ? -17.60824 32.62377 -2.96680 1.000 14.12033 19 ASN B N 1
ATOM 1005 C CA . ASN B 1 19 ? -16.49005 33.18941 -2.23838 1.000 13.77958 19 ASN B CA 1
ATOM 1006 C C . ASN B 1 19 ? -16.91360 34.48694 -1.58275 1.000 12.04317 19 ASN B C 1
ATOM 1007 O O . ASN B 1 19 ? -16.56390 34.77460 -0.43011 1.000 10.99887 19 ASN B O 1
ATOM 1018 N N . CYS B 1 20 ? -17.66976 35.29254 -2.31464 1.000 11.39922 20 CYS B N 1
ATOM 1019 C CA . CYS B 1 20 ? -18.15528 36.55563 -1.77412 1.000 11.75203 20 CYS B CA 1
ATOM 1020 C C . CYS B 1 20 ? -19.06582 36.32202 -0.58731 1.000 10.14178 20 CYS B C 1
ATOM 1021 O O . CYS B 1 20 ? -18.91743 36.95897 0.45583 1.000 10.50945 20 CYS B O 1
ATOM 1028 N N . ALA B 1 21 ? -19.97981 35.36186 -0.70026 1.000 10.17631 21 ALA B N 1
ATOM 1029 C CA . ALA B 1 21 ? -20.83888 35.02188 0.42114 1.000 11.33136 21 ALA B CA 1
ATOM 1030 C C . ALA B 1 21 ? -20.04957 34.62714 1.66043 1.000 10.95655 21 ALA B C 1
ATOM 1031 O O . ALA B 1 21 ? -20.40602 35.02899 2.77918 1.000 13.26175 21 ALA B O 1
ATOM 1038 N N . LEU B 1 22 ? -19.00232 33.82202 1.49840 1.000 12.10499 22 LEU B N 1
ATOM 1039 C CA . LEU B 1 22 ? -18.22661 33.41416 2.67418 1.000 14.73665 22 LEU B CA 1
ATOM 1040 C C . LEU B 1 22 ? -17.47158 34.58871 3.27880 1.000 11.02388 22 LEU B C 1
ATOM 1041 O O . LEU B 1 22 ? -17.39630 34.73929 4.49950 1.000 14.76834 22 LEU B O 1
ATOM 1057 N N . VAL B 1 23 ? -16.90327 35.43621 2.42965 1.000 11.06937 23 VAL B N 1
ATOM 1058 C CA . VAL B 1 23 ? -16.20958 36.61524 2.92833 1.000 12.77954 23 VAL B CA 1
ATOM 1059 C C . VAL B 1 23 ? -17.18653 37.49510 3.69685 1.000 12.64256 23 VAL B C 1
ATOM 1060 O O . VAL B 1 23 ? -16.91213 37.97742 4.80740 1.000 12.62908 23 VAL B O 1
ATOM 1073 N N . CYS B 1 24 ? -18.36250 37.70257 3.12400 1.000 8.89031 24 CYS B N 1
ATOM 1074 C CA . CYS B 1 24 ? -19.39038 38.53028 3.76613 1.000 10.92585 24 CYS B CA 1
ATOM 1075 C C . CYS B 1 24 ? -19.87505 37.93912 5.07417 1.000 12.23295 24 CYS B C 1
ATOM 1076 O O . CYS B 1 24 ? -20.16062 38.68035 6.01679 1.000 11.76102 24 CYS B O 1
ATOM 1083 N N . ARG B 1 25 ? -19.96120 36.61221 5.17500 1.000 11.63606 25 ARG B N 1
ATOM 1084 C CA . ARG B 1 25 ? -20.35376 36.02610 6.46006 1.000 12.61439 25 ARG B CA 1
ATOM 1085 C C . ARG B 1 25 ? -19.32265 36.32027 7.53420 1.000 15.34418 25 ARG B C 1
ATOM 1086 O O . ARG B 1 25 ? -19.67220 36.56670 8.69550 1.000 17.18338 25 ARG B O 1
ATOM 1107 N N . ASN B 1 26 ? -18.06093 36.36625 7.15978 1.000 15.41472 26 ASN B N 1
ATOM 1108 C CA . ASN B 1 26 ? -16.99853 36.76965 8.07158 1.000 17.98776 26 ASN B CA 1
ATOM 1109 C C . ASN B 1 26 ? -17.13865 38.22596 8.50270 1.000 17.56393 26 ASN B C 1
ATOM 1110 O O . ASN B 1 26 ? -16.70320 38.57939 9.59689 1.000 19.58408 26 ASN B O 1
ATOM 1121 N N . GLU B 1 27 ? -17.81911 39.04851 7.71110 1.000 16.92664 27 GLU B N 1
ATOM 1122 C CA . GLU B 1 27 ? -18.10936 40.42536 8.06975 1.000 17.39609 27 GLU B CA 1
ATOM 1123 C C . GLU B 1 27 ? -19.40561 40.57278 8.85912 1.000 17.49463 27 GLU B C 1
ATOM 1124 O O . GLU B 1 27 ? -19.81271 41.70461 9.15396 1.000 19.07457 27 GLU B O 1
ATOM 1136 N N . GLY B 1 28 ? -20.05771 39.47114 9.19966 1.000 17.42227 28 GLY B N 1
ATOM 1137 C CA . GLY B 1 28 ? -21.29746 39.52609 9.96573 1.000 18.70278 28 GLY B CA 1
ATOM 1138 C C . GLY B 1 28 ? -22.58656 39.64089 9.17636 1.000 13.19209 28 GLY B C 1
ATOM 1139 O O . GLY B 1 28 ? -23.63059 39.91327 9.76379 1.000 16.26484 28 GLY B O 1
ATOM 1143 N N . PHE B 1 29 ? -22.55102 39.41554 7.87105 1.000 13.05606 29 PHE B N 1
ATOM 1144 C CA . PHE B 1 29 ? -23.71105 39.39027 6.99485 1.000 12.65851 29 PHE B CA 1
ATOM 1145 C C . PHE B 1 29 ? -24.14731 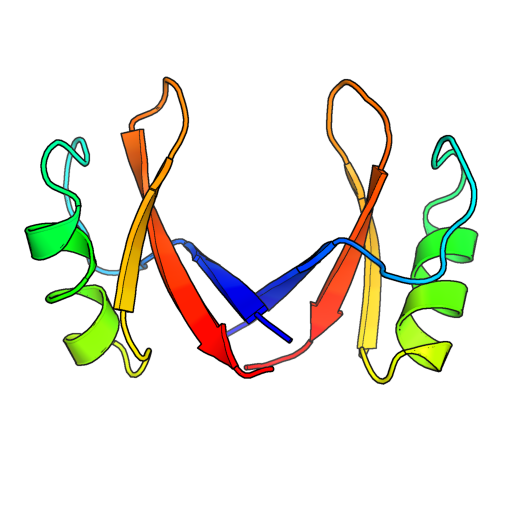37.94945 6.77370 1.000 12.21033 29 PHE B C 1
ATOM 1146 O O . PHE B 1 29 ? -23.44401 37.00867 7.14001 1.000 15.20640 29 PHE B O 1
ATOM 1163 N N . SER B 1 30 ? -25.30984 37.77629 6.19699 1.000 12.40595 30 SER B N 1
ATOM 1164 C CA . SER B 1 30 ? -25.82161 36.42751 5.98226 1.000 15.67707 30 SER B CA 1
ATOM 1165 C C . SER B 1 30 ? -25.35933 35.83325 4.67339 1.000 16.82824 30 SER B C 1
ATOM 1166 O O . SER B 1 30 ? -25.31591 34.60599 4.52802 1.000 20.51567 30 SER B O 1
ATOM 1174 N N . GLY B 1 31 ? -24.99580 36.66710 3.71711 1.000 14.86333 31 GLY B N 1
ATOM 1175 C CA . GLY B 1 31 ? -24.60730 36.17269 2.42091 1.000 17.70865 31 GLY B CA 1
ATOM 1176 C C . GLY B 1 31 ? -24.03592 37.29264 1.59419 1.000 14.10886 31 GLY B C 1
ATOM 1177 O O . GLY B 1 31 ? -23.77622 38.38947 2.09868 1.000 10.52135 31 GLY B O 1
ATOM 1181 N N . GLY B 1 32 ? -23.84852 37.00461 0.32241 1.000 11.52504 32 GLY B N 1
ATOM 1182 C CA . GLY B 1 32 ? -23.42169 38.03920 -0.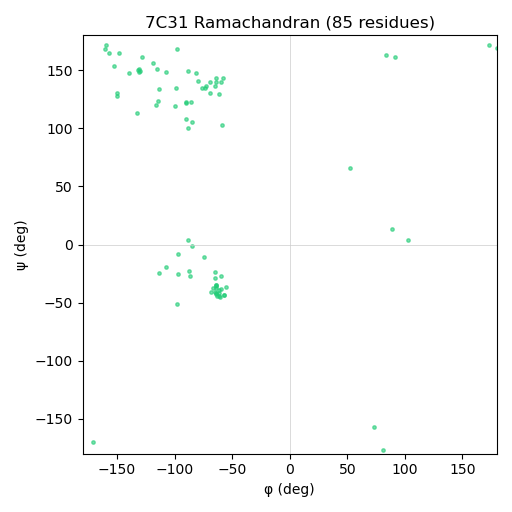59640 1.000 13.28586 32 GLY B CA 1
ATOM 1183 C C . GLY B 1 32 ? -23.27117 37.47731 -1.98602 1.000 13.98993 32 GLY B C 1
ATOM 1184 O O . GLY B 1 32 ? -23.30252 36.26147 -2.19791 1.000 16.93502 32 GLY 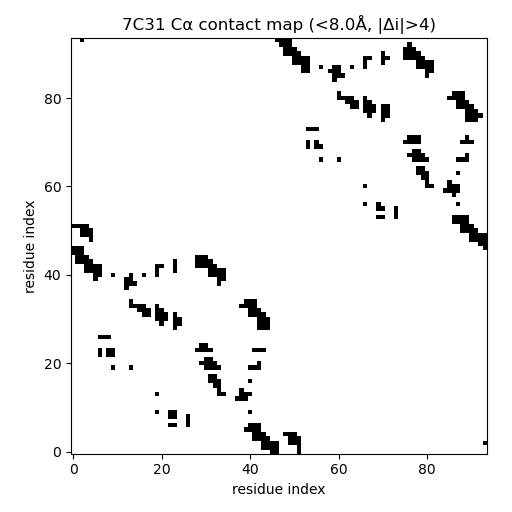B O 1
ATOM 1188 N N . LYS B 1 33 ? -23.10643 38.38539 -2.93220 1.000 13.36561 33 LYS B N 1
ATOM 1189 C CA . LYS B 1 33 ? -22.97965 38.00771 -4.32364 1.000 17.84662 33 LYS B CA 1
ATOM 1190 C C . LYS B 1 33 ? -22.16779 39.06701 -5.04498 1.000 12.91824 33 LYS B C 1
ATOM 1191 O O . LYS B 1 33 ? -22.11258 40.22905 -4.63062 1.000 14.20341 33 LYS B O 1
ATOM 1210 N N . CYS B 1 34 ? -21.51142 38.62138 -6.12750 1.000 17.34898 34 CYS B N 1
ATOM 1211 C CA . CYS B 1 34 ? -20.81572 39.50098 -7.04663 1.000 16.27183 34 CYS B CA 1
ATOM 1212 C C . CYS B 1 34 ? -21.82383 40.24600 -7.90041 1.000 18.89260 34 CYS B C 1
ATOM 1213 O O . CYS B 1 34 ? -22.76939 39.64905 -8.42382 1.000 23.80759 34 CYS B O 1
ATOM 1220 N N . LYS B 1 35 ? -21.61357 41.54526 -8.05188 1.000 17.92543 35 LYS B N 1
ATOM 1221 C CA . LYS B 1 35 ? -22.50082 42.37271 -8.85565 1.000 24.25395 35 LYS B CA 1
ATOM 1222 C C . LYS B 1 35 ? -21.71241 43.49993 -9.50128 1.000 24.69802 35 LYS B C 1
ATOM 1223 O O . LYS B 1 35 ? -20.60208 43.84042 -9.07634 1.000 23.77615 35 LYS B O 1
ATOM 1242 N N . GLY B 1 36 ? -22.34432 44.11639 -10.49807 1.000 26.17660 36 GLY B N 1
ATOM 1243 C CA . GLY B 1 36 ? -21.84766 45.32451 -11.11546 1.000 28.94878 36 GLY B CA 1
ATOM 1244 C C . GLY B 1 36 ? -20.95290 45.05516 -12.30511 1.000 25.01340 36 GLY B C 1
ATOM 1245 O O . GLY B 1 36 ? -20.42013 43.96702 -12.49964 1.000 32.14967 36 GLY B O 1
ATOM 1249 N N . LEU B 1 37 ? -20.79242 46.08041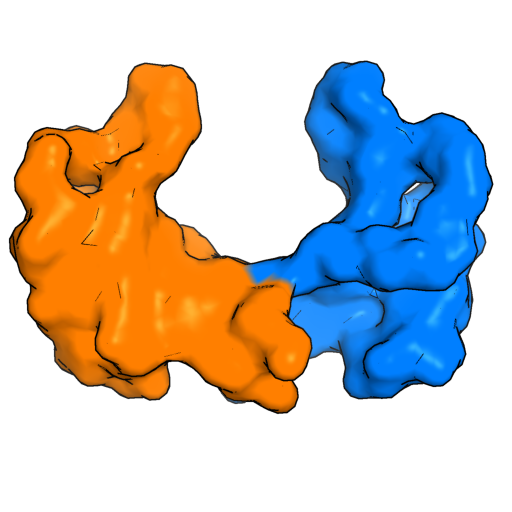 -13.11602 1.000 25.46619 37 LEU B N 1
ATOM 1250 C CA . LEU B 1 37 ? -19.92110 45.95518 -14.26789 1.000 30.97693 37 LEU B CA 1
ATOM 1251 C C . LEU B 1 37 ? -18.47339 45.72862 -13.8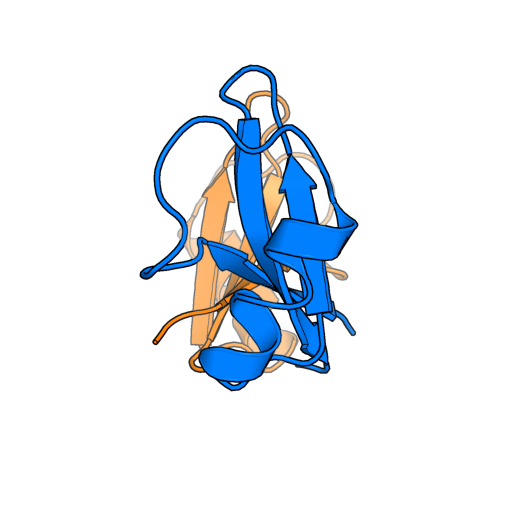4897 1.000 31.70616 37 LEU B C 1
ATOM 1252 O O . LEU B 1 37 ? -17.73889 44.96349 -14.48832 1.000 31.83718 37 LEU B O 1
ATOM 1268 N N . ARG B 1 38 ? -18.02614 46.46864 -12.83087 1.000 37.73870 38 ARG B N 1
ATOM 1269 C CA . ARG B 1 38 ? -16.78381 46.19076 -12.11035 1.000 32.76486 38 ARG B CA 1
ATOM 1270 C C . ARG B 1 38 ? -17.17883 45.22779 -11.00380 1.000 23.10377 38 ARG B C 1
ATOM 1271 O O . ARG B 1 38 ? -17.75857 45.63027 -9.99149 1.000 44.84255 38 ARG B O 1
ATOM 1292 N N . ARG B 1 39 ? -16.90745 43.94679 -11.23749 1.000 29.18215 39 ARG B N 1
ATOM 1293 C CA . ARG B 1 39 ? -17.43851 42.85289 -10.43867 1.000 26.80206 39 ARG B CA 1
ATOM 1294 C C . ARG B 1 39 ? -17.00233 43.04235 -8.99312 1.000 22.91934 39 ARG B C 1
ATOM 1295 O O . ARG B 1 39 ? -15.83518 42.81659 -8.66643 1.000 24.41129 39 ARG B O 1
ATOM 1316 N N . ARG B 1 40 ? -17.90179 43.50530 -8.14557 1.000 19.19799 40 ARG B N 1
ATOM 1317 C CA . ARG B 1 40 ? -17.59333 43.71280 -6.73847 1.000 17.71879 40 ARG B CA 1
ATOM 1318 C C . ARG B 1 40 ? -18.48346 42.83337 -5.86447 1.000 15.61153 40 ARG B C 1
ATOM 1319 O O . ARG B 1 40 ? -19.55666 42.38656 -6.27791 1.000 15.53152 40 ARG B O 1
ATOM 1340 N N . CYS B 1 41 ? -17.99786 42.54630 -4.66490 1.000 12.11405 41 CYS B N 1
ATOM 1341 C CA . CYS B 1 41 ? -18.70906 41.69899 -3.71401 1.000 11.52001 41 CYS B CA 1
ATOM 1342 C C . CYS B 1 41 ? -19.60961 42.56674 -2.84302 1.000 10.66854 41 CYS B C 1
ATOM 1343 O O . CYS B 1 41 ? -19.13479 43.50782 -2.18833 1.000 11.02390 41 CYS B O 1
ATOM 1350 N N . PHE B 1 42 ? -20.91590 42.26492 -2.85709 1.000 10.80097 42 PHE B N 1
ATOM 1351 C CA . PHE B 1 42 ? -21.91425 42.96921 -2.04943 1.000 10.62760 42 PHE B CA 1
ATOM 1352 C C . PHE B 1 42 ? -22.49600 42.01258 -1.01899 1.000 11.11610 42 PHE B C 1
ATOM 1353 O O . PHE B 1 42 ? -22.99595 40.93445 -1.37516 1.000 12.35782 42 PHE B O 1
ATOM 1370 N N . CYS B 1 43 ? -22.40731 42.38383 0.24253 1.000 10.30876 43 CYS B N 1
ATOM 1371 C CA . CYS B 1 43 ? -22.90491 41.56363 1.34491 1.000 9.48532 43 CYS B CA 1
ATOM 1372 C C . CYS B 1 43 ? -24.36616 41.92397 1.58039 1.000 10.75520 43 CYS B C 1
ATOM 1373 O O . CYS B 1 43 ? -24.79652 43.06224 1.34827 1.000 11.62379 43 CYS B O 1
ATOM 1380 N N . THR B 1 44 ? -25.14158 40.94372 2.03938 1.000 11.19889 44 THR B N 1
ATOM 1381 C CA . THR B 1 44 ? -26.56195 41.15241 2.33246 1.000 10.73681 44 THR B CA 1
ATOM 1382 C C . THR B 1 44 ? -26.91460 40.61753 3.71524 1.000 11.00280 44 THR B C 1
ATOM 1383 O O . THR B 1 44 ? -26.31444 39.64643 4.18981 1.000 12.20467 44 THR B O 1
ATOM 1394 N N . LYS B 1 45 ? -27.90935 41.23331 4.33554 1.000 11.92487 45 LYS B N 1
ATOM 1395 C CA . LYS B 1 45 ? -28.45525 40.76243 5.60439 1.000 13.47206 45 LYS B CA 1
ATOM 1396 C C . LYS B 1 45 ? -29.84217 41.35995 5.75876 1.000 14.85302 45 LYS B C 1
ATOM 1397 O O . LYS B 1 45 ? -30.23955 42.23387 4.99709 1.000 14.29797 45 LYS B O 1
ATOM 1416 N N . LEU B 1 46 ? -30.58057 40.91299 6.77079 1.000 18.06093 46 LEU B N 1
ATOM 1417 C CA . LEU B 1 46 ? -31.84356 41.55903 7.05637 1.000 20.16099 46 LEU B CA 1
ATOM 1418 C C . LEU B 1 46 ? -31.57483 42.87486 7.76260 1.000 20.84965 46 LEU B C 1
ATOM 1419 O O . LEU B 1 46 ? -30.75849 42.93940 8.68821 1.000 31.42958 46 LEU B O 1
ATOM 1435 N N . CYS B 1 47 ? -32.25156 43.93316 7.35039 1.000 20.17377 47 CYS B N 1
ATOM 1436 C CA . CYS B 1 47 ? -31.98921 45.14649 8.10622 1.000 35.69358 47 CYS B CA 1
ATOM 1437 C C . CYS B 1 47 ? -32.78461 45.21646 9.38314 1.000 34.93426 47 CYS B C 1
ATOM 1438 O O . CYS B 1 47 ? -32.58389 46.13607 10.18242 1.000 46.18283 47 CYS B O 1
#

Foldseek 3Di:
DKDKDFQPPDDDAQDDQQVLQVSLVVVPARGWGFDDPSRTTMGMHDD/DKDKDFQPPDDAAFDDQQVLQVSLVVVVARGWGFDDPRTTIMGMHHD

Organism: Vitis vinifera (NCBI:txid29760)

Nearest PDB structures (foldseek):
  7c31-assembly1_A  TM=1.022E+00  e=1.515E-10  Vitis vinifera
  7c31-assembly1_B  TM=1.005E+00  e=8.859E-10  Vitis vinifera
  7c2p-assembly4_D  TM=1.005E+00  e=2.449E-08  Elaeis guineensis
  6mry-assembly1_A  TM=9.514E-01  e=6.965E-06  Nicotiana occidentalis
  6b55-assembly1_C  TM=9.811E-01  e=1.226E-05  Nicotiana alata

B-factor: mean 24.48, std 13.01, range [7.29, 78.05]

Secondary structure (DSSP, 8-state):
-EEEEE-SS--S----HHHHHHHHHHTT-SEEEEETTTTEEEEEEE-/-EEEEE-SS--S----HHHHHHHHHHTT-SEEEEETTTTEEEEEEE-

InterPro domains:
  IPR003614 Knottins-like [PF00304] (28-74)
  IPR003614 Knottins-like [SM00505] (29-74)
  IPR003614 Knottins-like [cd00107] (39-71)
  IPR008176 Defensin, plant [PR00288] (29-44)
  IPR008176 Defensin, plant [PR00288] (59-73)
  IPR008176 Defensin, plant [PS00940] (28-51)
  IPR036574 Knottin, scorpion toxin-like superfamily [G3DSA:3.30.30.10] (28-74)
  IPR036574 Knottin, scorpion toxin-like superfamily [SSF57095] (28-74)

Radius of gyration: 13.89 Å; Cα contacts (8 Å, |Δi|>4): 222; chains: 2; bounding box: 33×33×24 Å